Protein AF-A0A0V0HUZ8-F1 (afdb_monomer)

Solvent-accessible surface area (backbone atoms only — not comparable to full-atom values): 6509 Å² total; per-residue (Å²): 109,60,69,56,43,48,49,25,36,74,70,68,35,50,68,60,27,51,50,52,50,50,53,22,58,38,98,88,32,88,54,41,46,57,65,48,52,19,48,49,24,25,27,27,22,67,69,68,40,48,71,59,36,49,53,52,52,49,29,29,72,72,59,72,30,70,64,62,36,69,84,43,50,64,42,56,47,29,31,41,50,30,24,54,78,66,65,40,53,69,61,34,51,51,50,42,73,73,52,42,70,57,46,41,71,90,81,44,76,43,72,69,56,55,57,49,68,74,73,112

Sequence (120 aa):
MNAVMQACVYCADIESALRVFDEMSGPEGCGVDNITYATLLKGLGDARRIDQAFQLLEAVEQGTAAGSPKLSPPLVRGLLNSLIEAGDLRRANGLLARYGFVFHEGGYPSVLVYNLLMKG

Radius of gyration: 14.27 Å; Cα contacts (8 Å, |Δi|>4): 135; chains: 1; bounding box: 34×29×37 Å

InterPro domains:
  IPR002885 Pentatricopeptide repeat [PF13041] (1-44)
  IPR002885 Pentatricopeptide repeat [TIGR00756] (35-58)
  IPR011990 Tetratricopeptide-like helical domain superfamily [G3DSA:1.25.40.10] (1-120)
  IPR044781 Pentatricopeptide repeat-containing protein At5g10690-like [PTHR47581] (1-120)

pLDDT: mean 84.38, std 10.26, range [50.44, 93.5]

Secondary structure (DSSP, 8-state):
-HHHHHHHHHTT-HHHHHHHHHHHHSTTS----HHHHHHHHHHHHHTT-HHHHHHHHHHHHTT-STT-PPP-HHHHHHHHHHHHHTT-HHHHHHHHHHHGGGG-STT---HHHHHHHTT-

Mean predicted aligned error: 6.0 Å

Nearest PDB structures (foldseek):
  8rdj-assembly1_G  TM=8.005E-01  e=5.555E-03  Sinapis alba
  8w9z-assembly1_E  TM=7.911E-01  e=6.157E-03  Nicotiana tabacum
  4leu-assembly1_A  TM=7.608E-01  e=1.722E-02  Arabidopsis thaliana
  7pua-assembly1_F2  TM=6.849E-01  e=4.393E-01  Trypanosoma brucei brucei
  1nzn-assembly1_A  TM=4.703E-01  e=1.951E+00  Homo sapiens

Organism: Solanum chacoense (NCBI:txid4108)

Foldseek 3Di:
DLVVLLVCLVVLNLVVNVVLVCQQLDPPHVWDEPSSLLSNLLSCLLNVVNVVSVVSLVCQVVLVDRNNYHLAPSNLVSNLVSCVVVVVLVVSVVSCVVSVVRCDDPHDRPPSSVVSVVVD

Structure (mmCIF, N/CA/C/O backbone):
data_AF-A0A0V0HUZ8-F1
#
_entry.id   AF-A0A0V0HUZ8-F1
#
loop_
_atom_site.group_PDB
_atom_site.id
_atom_site.type_symbol
_atom_site.label_atom_id
_atom_site.label_alt_id
_atom_site.label_comp_id
_atom_site.label_asym_id
_atom_site.label_entity_id
_atom_site.label_seq_id
_atom_site.pdbx_PDB_ins_code
_atom_site.Cartn_x
_atom_site.Cartn_y
_atom_site.Cartn_z
_atom_site.occupancy
_atom_site.B_iso_or_equiv
_atom_site.auth_seq_id
_atom_site.auth_comp_id
_atom_site.auth_asym_id
_atom_site.auth_atom_id
_atom_site.pdbx_PDB_model_num
ATOM 1 N N . MET A 1 1 ? -2.000 -1.940 17.321 1.00 76.81 1 MET A N 1
ATOM 2 C CA . MET A 1 1 ? -2.788 -2.584 16.246 1.00 76.81 1 MET A CA 1
ATOM 3 C C . MET A 1 1 ? -1.953 -3.047 15.042 1.00 76.81 1 MET A C 1
ATOM 5 O O . MET A 1 1 ? -2.403 -3.954 14.355 1.00 76.81 1 MET A O 1
ATOM 9 N N . ASN A 1 2 ? -0.711 -2.573 14.834 1.00 81.06 2 ASN A N 1
ATOM 10 C CA . ASN A 1 2 ? 0.157 -3.065 13.740 1.00 81.06 2 ASN A CA 1
ATOM 11 C C . ASN A 1 2 ? 0.355 -4.598 13.716 1.00 81.06 2 ASN A C 1
ATOM 13 O O . ASN A 1 2 ? 0.380 -5.185 12.641 1.00 81.06 2 ASN A O 1
ATOM 17 N N . ALA A 1 3 ? 0.424 -5.265 14.875 1.00 85.50 3 ALA A N 1
ATOM 18 C CA . ALA A 1 3 ? 0.513 -6.729 14.937 1.00 85.50 3 ALA A CA 1
ATOM 19 C C . ALA A 1 3 ? -0.746 -7.435 14.391 1.00 85.50 3 ALA A C 1
ATOM 21 O O . ALA A 1 3 ? -0.635 -8.457 13.721 1.00 85.50 3 ALA A O 1
ATOM 22 N N . VAL A 1 4 ? -1.936 -6.872 14.635 1.00 84.75 4 VAL A N 1
ATOM 23 C CA . VAL A 1 4 ? -3.207 -7.404 14.112 1.00 84.75 4 VAL A CA 1
ATOM 24 C C . VAL A 1 4 ? -3.266 -7.204 12.599 1.00 84.75 4 VAL A C 1
ATOM 26 O O . VAL A 1 4 ? -3.555 -8.150 11.877 1.00 84.75 4 VAL A O 1
ATOM 29 N N . MET A 1 5 ? -2.879 -6.020 12.111 1.00 87.62 5 MET A N 1
ATOM 30 C CA . MET A 1 5 ? -2.733 -5.746 10.675 1.00 87.62 5 MET A CA 1
ATOM 31 C C . MET A 1 5 ? -1.803 -6.750 9.988 1.00 87.62 5 MET A C 1
ATOM 33 O O . MET A 1 5 ? -2.153 -7.321 8.957 1.00 87.62 5 MET A O 1
ATOM 37 N N . GLN A 1 6 ? -0.627 -6.997 10.573 1.00 86.25 6 GLN A N 1
ATOM 38 C CA . GLN A 1 6 ? 0.329 -7.974 10.052 1.00 86.25 6 GLN A CA 1
ATOM 39 C C . GLN A 1 6 ? -0.248 -9.390 10.042 1.00 86.25 6 GLN A C 1
ATOM 41 O O . GLN A 1 6 ? -0.068 -10.101 9.056 1.00 86.25 6 GLN A O 1
ATOM 46 N N . ALA A 1 7 ? -0.964 -9.786 11.097 1.00 89.25 7 ALA A N 1
ATOM 47 C CA . ALA A 1 7 ? -1.615 -11.088 11.166 1.00 89.25 7 ALA A CA 1
ATOM 48 C C . ALA A 1 7 ? -2.706 -11.245 10.093 1.00 89.25 7 ALA A C 1
ATOM 50 O O . ALA A 1 7 ? -2.717 -12.255 9.398 1.00 89.25 7 ALA A O 1
ATOM 51 N N . CYS A 1 8 ? -3.569 -10.243 9.891 1.00 85.25 8 CYS A N 1
ATOM 52 C CA . CYS A 1 8 ? -4.600 -10.274 8.846 1.00 85.25 8 CYS A CA 1
ATOM 53 C C . CYS A 1 8 ? -3.986 -10.408 7.447 1.00 85.25 8 CYS A C 1
ATOM 55 O O . CYS A 1 8 ? -4.403 -11.265 6.669 1.00 85.25 8 CYS A O 1
ATOM 57 N N . VAL A 1 9 ? -2.943 -9.624 7.150 1.00 84.94 9 VAL A N 1
ATOM 58 C CA . VAL A 1 9 ? -2.221 -9.714 5.872 1.00 84.94 9 VAL A CA 1
ATOM 59 C C . VAL A 1 9 ? -1.544 -11.076 5.705 1.00 84.94 9 VAL A C 1
ATOM 61 O O . VAL A 1 9 ? -1.606 -11.655 4.623 1.00 84.94 9 VAL A O 1
ATOM 64 N N . TYR A 1 10 ? -0.937 -11.622 6.762 1.00 86.31 10 TYR A N 1
ATOM 65 C CA . TYR A 1 10 ? -0.323 -12.952 6.729 1.00 86.31 10 TYR A CA 1
ATOM 66 C C . TYR A 1 10 ? -1.348 -14.067 6.479 1.00 86.31 10 TYR A C 1
ATOM 68 O O . TYR A 1 10 ? -1.074 -15.002 5.732 1.00 86.31 10 TYR A O 1
ATOM 76 N N . CYS A 1 11 ? -2.549 -13.941 7.044 1.00 89.06 11 CYS A N 1
ATOM 77 C CA . CYS A 1 11 ? -3.667 -14.856 6.814 1.00 89.06 11 CYS A CA 1
ATOM 78 C C . CYS A 1 11 ? -4.382 -14.632 5.469 1.00 89.06 11 CYS A C 1
ATOM 80 O O . CYS A 1 11 ? -5.404 -15.269 5.225 1.00 89.06 11 CYS A O 1
ATOM 82 N N . ALA A 1 12 ? -3.874 -13.735 4.613 1.00 87.75 12 ALA A N 1
ATOM 83 C CA . ALA A 1 12 ? -4.499 -13.317 3.356 1.00 87.75 12 ALA A CA 1
ATOM 84 C C . ALA A 1 12 ? -5.934 -12.766 3.514 1.00 87.75 12 ALA A C 1
ATOM 86 O O . ALA A 1 12 ? -6.703 -12.727 2.554 1.00 87.75 12 ALA A O 1
ATOM 87 N N . ASP A 1 13 ? -6.287 -12.292 4.711 1.00 92.44 13 ASP A N 1
ATOM 88 C CA . ASP A 1 13 ? -7.578 -11.676 5.005 1.00 92.44 13 ASP A CA 1
ATOM 89 C C . ASP A 1 13 ? -7.470 -10.151 4.883 1.00 92.44 13 ASP A C 1
ATOM 91 O O . ASP A 1 13 ? -7.343 -9.403 5.861 1.00 92.44 13 ASP A O 1
ATOM 95 N N . ILE A 1 14 ? -7.471 -9.690 3.632 1.00 93.50 14 ILE A N 1
ATOM 96 C CA . ILE A 1 14 ? -7.335 -8.267 3.314 1.00 93.50 14 ILE A CA 1
ATOM 97 C C . ILE A 1 14 ? -8.561 -7.448 3.737 1.00 93.50 14 ILE A C 1
ATOM 99 O O . ILE A 1 14 ? -8.423 -6.266 4.037 1.00 93.50 14 ILE A O 1
ATOM 103 N N . GLU A 1 15 ? -9.746 -8.057 3.802 1.00 93.31 15 GLU A N 1
ATOM 104 C CA . GLU A 1 15 ? -10.970 -7.372 4.232 1.00 93.31 15 GLU A CA 1
ATOM 105 C C . GLU A 1 15 ? -10.907 -7.036 5.723 1.00 93.31 15 GLU A C 1
ATOM 107 O O . GLU A 1 15 ? -11.166 -5.896 6.115 1.00 93.31 15 GLU A O 1
ATOM 112 N N . SER A 1 16 ? -10.475 -7.986 6.558 1.00 93.06 16 SER A N 1
ATOM 113 C CA . SER A 1 16 ? -10.235 -7.709 7.977 1.00 93.06 16 SER A CA 1
ATOM 114 C C . SER A 1 16 ? -9.115 -6.689 8.174 1.00 93.06 16 SER A C 1
ATOM 116 O O . SER A 1 16 ? -9.251 -5.795 9.007 1.00 93.06 16 SER A O 1
ATOM 118 N N . ALA A 1 17 ? -8.039 -6.754 7.380 1.00 92.69 17 ALA A N 1
ATOM 119 C CA . ALA A 1 17 ? -6.975 -5.750 7.438 1.00 92.69 17 ALA A CA 1
ATOM 120 C C . ALA A 1 17 ? -7.492 -4.336 7.105 1.00 92.69 17 ALA A C 1
ATOM 122 O O . ALA A 1 17 ? -7.131 -3.376 7.778 1.00 92.69 17 ALA A O 1
ATOM 123 N N . LEU A 1 18 ? -8.371 -4.190 6.108 1.00 92.81 18 LEU A N 1
ATOM 124 C CA . LEU A 1 18 ? -8.980 -2.899 5.769 1.00 92.81 18 LEU A CA 1
ATOM 125 C C . LEU A 1 18 ? -9.888 -2.373 6.883 1.00 92.81 18 LEU A C 1
ATOM 1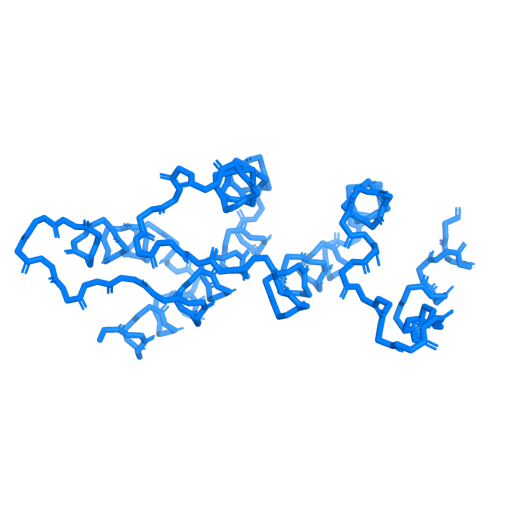27 O O . LEU A 1 18 ? -9.838 -1.185 7.191 1.00 92.81 18 LEU A O 1
ATOM 131 N N . ARG A 1 19 ? -10.670 -3.248 7.523 1.00 92.69 19 ARG A N 1
ATOM 132 C CA . ARG A 1 19 ? -11.499 -2.866 8.676 1.00 92.69 19 ARG A CA 1
ATOM 133 C C . ARG A 1 19 ? -10.656 -2.374 9.846 1.00 92.69 19 ARG A C 1
ATOM 135 O O . ARG A 1 19 ? -10.936 -1.313 10.388 1.00 92.69 19 ARG A O 1
ATOM 142 N N . VAL A 1 20 ? -9.595 -3.104 10.191 1.00 91.94 20 VAL A N 1
ATOM 143 C CA . VAL A 1 20 ? -8.673 -2.695 11.261 1.00 91.94 20 VAL A CA 1
ATOM 144 C C . VAL A 1 20 ? -7.990 -1.372 10.910 1.00 91.94 20 VAL A C 1
ATOM 146 O O . VAL A 1 20 ? -7.820 -0.525 11.780 1.00 91.94 20 VAL A O 1
ATOM 149 N N . PHE A 1 21 ? -7.627 -1.158 9.644 1.00 92.56 21 PHE A N 1
ATOM 150 C CA . PHE A 1 21 ? -7.051 0.110 9.197 1.00 92.56 21 PHE A CA 1
ATOM 151 C C . PHE A 1 21 ? -8.020 1.292 9.354 1.00 92.56 21 PHE A C 1
ATOM 153 O O . PHE A 1 21 ? -7.603 2.367 9.789 1.00 92.56 21 PHE A O 1
ATOM 160 N N . ASP A 1 22 ? -9.297 1.101 9.022 1.00 91.62 22 ASP A N 1
ATOM 161 C CA . ASP A 1 22 ? -10.341 2.120 9.184 1.00 91.62 22 ASP A CA 1
ATOM 162 C C . ASP A 1 22 ? -10.576 2.441 10.670 1.00 91.62 22 ASP A C 1
ATOM 164 O O . ASP A 1 22 ? -10.534 3.602 11.075 1.00 91.62 22 ASP A O 1
ATOM 168 N N . GLU A 1 23 ? -10.669 1.407 11.514 1.00 91.19 23 GLU A N 1
ATOM 169 C CA . GLU A 1 23 ? -10.760 1.549 12.974 1.00 91.19 23 GLU A CA 1
ATOM 170 C C . GLU A 1 23 ? -9.547 2.297 13.560 1.00 91.19 23 GLU A C 1
ATOM 172 O O . GLU A 1 23 ? -9.699 3.149 14.435 1.00 91.19 23 GLU A O 1
ATOM 177 N N . MET A 1 24 ? -8.335 2.025 13.061 1.00 91.25 24 MET A N 1
ATOM 178 C CA . MET A 1 24 ? -7.117 2.740 13.463 1.00 91.25 24 MET A CA 1
ATOM 179 C C . MET A 1 24 ? -7.114 4.208 13.026 1.00 91.25 24 MET A C 1
ATOM 181 O O . MET A 1 24 ? -6.586 5.051 13.754 1.00 91.25 24 MET A O 1
ATOM 185 N N . SER A 1 25 ? -7.658 4.498 11.843 1.00 88.50 25 SER A N 1
ATOM 186 C CA . SER A 1 25 ? -7.665 5.832 11.226 1.00 88.50 25 SER A CA 1
ATOM 187 C C . SER A 1 25 ? -8.787 6.734 11.746 1.00 88.50 25 SER A C 1
ATOM 189 O O . SER A 1 25 ? -8.740 7.947 11.534 1.00 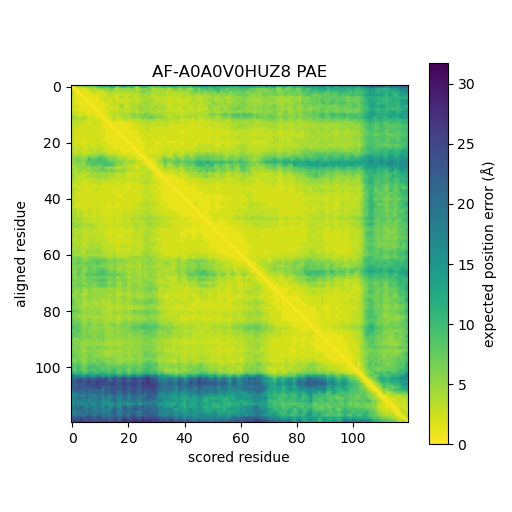88.50 25 SER A O 1
ATOM 191 N N . GLY A 1 26 ? -9.794 6.155 12.401 1.00 87.62 26 GLY A N 1
ATOM 192 C CA . GLY A 1 26 ? -10.928 6.877 12.964 1.00 87.62 26 GLY A CA 1
ATOM 193 C C . GLY A 1 26 ? -10.558 7.838 14.107 1.00 87.62 26 GLY A C 1
ATOM 194 O O . GLY A 1 26 ? -9.474 7.752 14.684 1.00 87.62 26 GLY A O 1
ATOM 195 N N . PRO A 1 27 ? -11.478 8.747 14.484 1.00 81.75 27 PRO A N 1
ATOM 196 C CA . PRO A 1 27 ? -11.242 9.778 15.501 1.00 81.75 27 PRO A CA 1
ATOM 197 C C . PRO A 1 27 ? -10.973 9.226 16.911 1.00 81.75 27 PRO A C 1
ATOM 199 O O . PRO A 1 27 ? -10.312 9.891 17.702 1.00 81.75 27 PRO A O 1
ATOM 202 N N . GLU A 1 28 ? -11.459 8.020 17.218 1.00 84.06 28 GLU A N 1
ATOM 203 C CA . GLU A 1 28 ? -11.173 7.295 18.470 1.00 84.06 28 GLU A CA 1
ATOM 204 C C . GLU A 1 28 ? -10.113 6.191 18.288 1.00 84.06 28 GLU A C 1
ATOM 206 O O . GLU A 1 28 ? -9.840 5.411 19.202 1.00 84.06 28 GLU A O 1
ATOM 211 N N . GLY A 1 29 ? -9.520 6.107 17.095 1.00 83.50 29 GLY A N 1
ATOM 212 C CA . GLY A 1 29 ? -8.504 5.125 16.750 1.00 83.50 29 GLY A CA 1
ATOM 213 C C . GLY A 1 29 ? -7.145 5.430 17.381 1.00 83.50 29 GLY A C 1
ATOM 214 O O . GLY A 1 29 ? -6.883 6.511 17.907 1.00 83.50 29 GLY A O 1
ATOM 215 N N . CYS A 1 30 ? -6.229 4.463 17.303 1.00 85.31 30 CYS A N 1
ATOM 216 C CA . CYS A 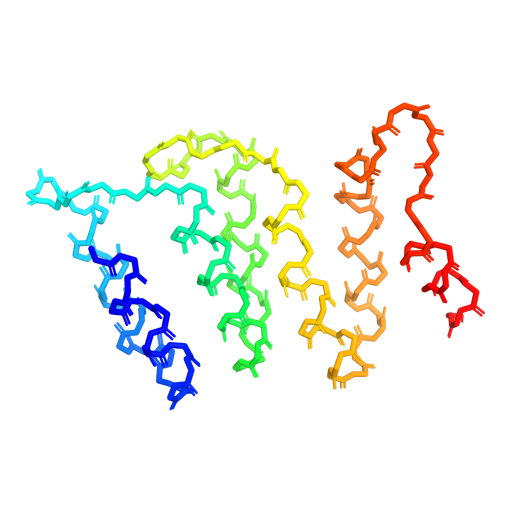1 30 ? -4.860 4.637 17.808 1.00 85.31 30 CYS A CA 1
ATOM 217 C C . CYS A 1 30 ? -3.918 5.373 16.836 1.00 85.31 30 CYS A C 1
ATOM 219 O O . CYS A 1 30 ? -2.738 5.544 17.144 1.00 85.31 30 CYS A O 1
ATOM 221 N N . GLY A 1 31 ? -4.434 5.810 15.685 1.00 86.50 31 GLY A N 1
ATOM 222 C CA . GLY A 1 31 ? -3.657 6.395 14.605 1.00 86.50 31 GLY A CA 1
ATOM 223 C C . GLY A 1 31 ? -2.985 5.338 13.729 1.00 86.50 31 GLY A C 1
ATOM 224 O O . GLY A 1 31 ? -2.813 4.177 14.107 1.00 86.50 31 GLY A O 1
ATOM 225 N N . VAL A 1 32 ? -2.597 5.766 12.533 1.00 89.69 32 VAL A N 1
ATOM 226 C CA . VAL A 1 32 ? -1.873 4.954 11.551 1.00 89.69 32 VAL A CA 1
ATOM 227 C C . VAL A 1 32 ? -0.494 5.554 11.303 1.00 89.69 32 VAL A C 1
ATOM 229 O O . VAL A 1 32 ? -0.328 6.774 11.300 1.00 89.69 32 VAL A O 1
ATOM 232 N N . ASP A 1 33 ? 0.502 4.697 11.102 1.00 88.69 33 ASP A N 1
ATOM 233 C CA . ASP A 1 33 ? 1.889 5.096 10.866 1.00 88.69 33 ASP A CA 1
ATOM 234 C C . ASP A 1 33 ? 2.443 4.482 9.568 1.00 88.69 33 ASP A C 1
ATOM 236 O O . ASP A 1 33 ? 1.794 3.677 8.894 1.00 88.69 33 ASP A O 1
ATOM 240 N N . ASN A 1 34 ? 3.682 4.834 9.212 1.00 86.69 34 ASN A N 1
ATOM 241 C CA . ASN A 1 34 ? 4.347 4.286 8.026 1.00 86.69 34 ASN A CA 1
ATOM 242 C C . ASN A 1 34 ? 4.381 2.743 8.001 1.00 86.69 34 ASN A C 1
ATOM 244 O O . ASN A 1 34 ? 4.366 2.160 6.916 1.00 86.69 34 ASN A O 1
ATOM 248 N N . ILE A 1 35 ? 4.429 2.076 9.160 1.00 87.06 35 ILE A N 1
ATOM 249 C CA . ILE A 1 35 ? 4.443 0.610 9.252 1.00 87.06 35 ILE A CA 1
ATOM 250 C C . ILE A 1 35 ? 3.054 0.058 8.920 1.00 87.06 35 ILE A C 1
ATOM 252 O O . ILE A 1 35 ? 2.953 -0.921 8.174 1.00 87.06 35 ILE A O 1
ATOM 256 N N . THR A 1 36 ? 1.989 0.693 9.417 1.00 90.25 36 THR A N 1
ATOM 257 C CA . THR A 1 36 ? 0.603 0.336 9.095 1.00 90.25 36 THR A CA 1
ATOM 258 C C . THR A 1 36 ? 0.361 0.413 7.588 1.00 90.25 36 THR A C 1
ATOM 260 O O . THR A 1 36 ? -0.104 -0.557 6.987 1.00 90.25 36 THR A O 1
ATOM 263 N N . TYR A 1 37 ? 0.755 1.523 6.955 1.00 91.75 37 TYR A N 1
ATOM 264 C CA . TYR A 1 37 ? 0.621 1.700 5.507 1.00 91.75 37 TYR A CA 1
ATOM 265 C C . TYR A 1 37 ? 1.466 0.697 4.714 1.00 91.75 37 TYR A C 1
ATOM 267 O O . TYR A 1 37 ? 0.966 0.104 3.763 1.00 91.75 37 TYR A O 1
ATOM 275 N N . ALA A 1 38 ? 2.725 0.453 5.099 1.00 89.44 38 ALA A N 1
ATOM 276 C CA . ALA A 1 38 ? 3.579 -0.510 4.397 1.00 89.44 38 ALA A CA 1
ATOM 277 C C . ALA A 1 38 ? 3.012 -1.938 4.470 1.00 89.44 38 ALA A C 1
ATOM 279 O O . ALA A 1 38 ? 3.048 -2.679 3.485 1.00 89.44 38 ALA A O 1
ATOM 280 N N . THR A 1 39 ? 2.442 -2.302 5.622 1.00 91.12 39 THR A N 1
ATOM 281 C CA . THR A 1 39 ? 1.773 -3.592 5.829 1.00 91.12 39 THR A CA 1
ATOM 282 C C . THR A 1 39 ? 0.535 -3.711 4.940 1.00 91.12 39 THR A C 1
ATOM 284 O O . THR A 1 39 ? 0.381 -4.713 4.241 1.00 91.12 39 THR A O 1
ATOM 287 N N . LEU A 1 40 ? -0.313 -2.677 4.910 1.00 92.88 40 LEU A N 1
ATOM 288 C CA . LEU A 1 40 ? -1.519 -2.666 4.085 1.00 92.88 40 LEU A CA 1
ATOM 289 C C . LEU A 1 40 ? -1.19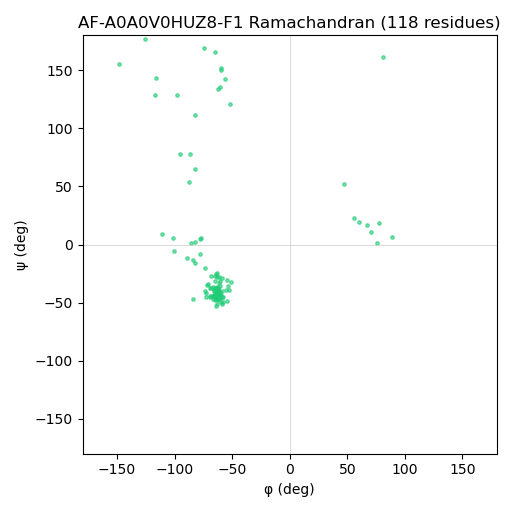2 -2.697 2.584 1.00 92.88 40 LEU A C 1
ATOM 291 O O . LEU A 1 40 ? -1.814 -3.454 1.846 1.00 92.88 40 LEU A O 1
ATOM 295 N N . LEU A 1 41 ? -0.185 -1.943 2.133 1.00 92.81 41 LEU A N 1
ATOM 296 C CA . LEU A 1 41 ? 0.264 -1.945 0.735 1.00 92.81 41 LEU A CA 1
ATOM 297 C C . LEU A 1 41 ? 0.735 -3.325 0.281 1.00 92.81 41 LEU A C 1
ATOM 299 O O . LEU A 1 41 ? 0.367 -3.763 -0.809 1.00 92.81 41 LEU A O 1
ATOM 303 N N . LYS A 1 42 ? 1.511 -4.021 1.121 1.00 90.00 42 LYS A N 1
ATOM 304 C CA . LYS A 1 42 ? 1.906 -5.406 0.854 1.00 90.00 42 LYS A CA 1
ATOM 305 C C . LYS A 1 42 ? 0.673 -6.306 0.740 1.00 90.00 42 LYS A C 1
ATOM 307 O O . LYS A 1 42 ? 0.540 -7.016 -0.247 1.00 90.00 42 LYS A O 1
ATOM 312 N N . GLY A 1 43 ? -0.253 -6.230 1.698 1.00 92.25 43 GLY A N 1
ATOM 313 C CA . GLY A 1 43 ? -1.471 -7.046 1.683 1.00 92.25 43 GLY A CA 1
ATOM 314 C C . GLY A 1 43 ? -2.372 -6.800 0.472 1.00 92.25 43 GLY A C 1
ATOM 315 O O . GLY A 1 43 ? -2.852 -7.751 -0.138 1.00 92.25 43 GLY A O 1
ATOM 316 N N . LEU A 1 44 ? -2.569 -5.539 0.076 1.00 93.25 44 LEU A N 1
ATOM 317 C CA . LEU A 1 44 ? -3.328 -5.183 -1.128 1.00 93.25 44 LEU A CA 1
ATOM 318 C C . LEU A 1 44 ? -2.651 -5.721 -2.393 1.00 93.25 44 LEU A C 1
ATOM 320 O O . LEU A 1 44 ? -3.323 -6.230 -3.290 1.00 93.25 44 LEU A O 1
ATOM 324 N N . GLY A 1 45 ? -1.323 -5.631 -2.451 1.00 91.31 45 GLY A N 1
ATOM 325 C CA . GLY A 1 45 ? -0.514 -6.178 -3.529 1.00 91.31 45 GLY A CA 1
ATOM 326 C C . GLY A 1 45 ? -0.617 -7.702 -3.662 1.00 91.31 45 GLY A C 1
ATOM 327 O O . GLY A 1 45 ? -0.887 -8.223 -4.754 1.00 91.31 45 GLY A O 1
ATOM 328 N N . ASP A 1 46 ? -0.484 -8.405 -2.535 1.00 89.12 46 ASP A N 1
ATOM 329 C CA . ASP A 1 46 ? -0.609 -9.863 -2.430 1.00 89.12 46 ASP A CA 1
ATOM 330 C C . ASP A 1 46 ? -2.031 -10.316 -2.827 1.00 89.12 46 ASP A C 1
ATOM 332 O O . ASP A 1 46 ? -2.195 -11.271 -3.586 1.00 89.12 46 ASP A O 1
ATOM 336 N N . ALA A 1 47 ? -3.062 -9.559 -2.428 1.00 91.25 47 ALA A N 1
ATOM 337 C CA . ALA A 1 47 ? -4.464 -9.782 -2.796 1.00 91.25 47 ALA A CA 1
ATOM 338 C C . ALA A 1 47 ? -4.839 -9.314 -4.220 1.00 91.25 47 ALA A C 1
ATOM 340 O O . ALA A 1 47 ? -6.014 -9.347 -4.587 1.00 91.25 47 ALA A O 1
ATOM 341 N N . ARG A 1 48 ? -3.875 -8.851 -5.031 1.00 90.38 48 ARG A N 1
ATOM 342 C CA . ARG A 1 48 ? -4.084 -8.323 -6.400 1.00 90.38 48 ARG A CA 1
ATOM 343 C C . ARG A 1 48 ? -5.000 -7.099 -6.493 1.00 90.38 48 ARG A C 1
ATOM 345 O O . ARG A 1 48 ? -5.449 -6.738 -7.580 1.00 90.38 48 ARG A O 1
ATOM 352 N N . ARG A 1 49 ? -5.202 -6.381 -5.390 1.00 92.75 49 ARG A N 1
ATOM 353 C CA . ARG A 1 49 ? -5.976 -5.130 -5.310 1.00 92.75 49 ARG A CA 1
ATOM 354 C C . ARG A 1 49 ? -5.090 -3.920 -5.609 1.00 92.75 49 ARG A C 1
ATOM 356 O O . ARG A 1 49 ? -4.985 -2.978 -4.826 1.00 92.75 49 ARG A O 1
ATOM 363 N N . ILE A 1 50 ? -4.417 -3.970 -6.758 1.00 90.56 50 ILE A N 1
ATOM 364 C CA . ILE A 1 50 ? -3.329 -3.044 -7.097 1.00 90.56 50 ILE A CA 1
ATOM 365 C C . ILE A 1 50 ? -3.816 -1.598 -7.219 1.00 90.56 50 ILE A C 1
ATOM 367 O O . ILE A 1 50 ? -3.135 -0.688 -6.756 1.00 90.56 50 ILE A O 1
ATOM 371 N N . ASP A 1 51 ? -5.006 -1.377 -7.776 1.00 91.31 51 ASP A N 1
ATOM 372 C CA . ASP A 1 51 ? -5.537 -0.025 -7.977 1.00 91.31 51 ASP A CA 1
ATOM 373 C C . ASP A 1 51 ? -5.763 0.698 -6.635 1.00 91.31 51 ASP A C 1
ATOM 375 O O . ASP A 1 51 ? -5.447 1.878 -6.503 1.00 91.31 51 ASP A O 1
ATOM 379 N N . GLN A 1 52 ? -6.196 -0.023 -5.595 1.00 93.06 52 GLN A N 1
ATOM 380 C CA . GLN A 1 52 ? -6.307 0.533 -4.241 1.00 93.06 52 GLN A CA 1
ATOM 381 C C . GLN A 1 52 ? -4.948 0.764 -3.587 1.00 93.06 52 GLN A C 1
ATOM 383 O O . GLN A 1 52 ? -4.778 1.741 -2.862 1.00 93.06 52 GLN A O 1
ATOM 388 N N . ALA A 1 53 ? -3.963 -0.097 -3.854 1.00 93.06 53 ALA A N 1
ATOM 389 C CA . ALA A 1 53 ? -2.604 0.128 -3.372 1.00 93.06 53 ALA A CA 1
ATOM 390 C C . ALA A 1 53 ? -1.999 1.413 -3.973 1.00 93.06 53 ALA A C 1
ATOM 392 O O . ALA A 1 53 ? -1.331 2.169 -3.268 1.00 93.06 53 ALA A O 1
ATOM 393 N N . PHE A 1 54 ? -2.284 1.705 -5.248 1.00 91.44 54 PHE A N 1
ATOM 394 C CA . PHE A 1 54 ? -1.904 2.975 -5.873 1.00 91.44 54 PHE A CA 1
ATOM 395 C C . PHE A 1 54 ? -2.645 4.166 -5.267 1.00 91.44 54 PHE A C 1
ATOM 397 O O . PHE A 1 54 ? -1.989 5.134 -4.901 1.00 91.44 54 PHE A O 1
ATOM 404 N N . GLN A 1 55 ? -3.967 4.088 -5.088 1.00 92.69 55 GLN A N 1
ATOM 405 C CA . GLN A 1 55 ? -4.737 5.154 -4.427 1.00 92.69 55 GLN A CA 1
ATOM 406 C C . GLN A 1 55 ? -4.186 5.479 -3.034 1.00 92.69 55 GLN A C 1
ATOM 408 O O . GLN A 1 55 ? -4.088 6.643 -2.653 1.00 92.69 55 GLN A O 1
ATOM 413 N N . LEU A 1 56 ? -3.776 4.451 -2.288 1.00 92.44 56 LEU A N 1
ATOM 414 C CA . LEU A 1 56 ? -3.181 4.629 -0.973 1.00 92.44 56 LEU A CA 1
ATOM 415 C C . LEU A 1 56 ? -1.832 5.361 -1.058 1.00 92.44 56 LEU A C 1
ATOM 417 O O . LEU A 1 56 ? -1.605 6.295 -0.296 1.00 92.44 56 LEU A O 1
ATOM 421 N N . LEU A 1 57 ? -0.956 5.001 -2.004 1.00 91.56 57 LEU A N 1
ATOM 422 C CA . LEU A 1 57 ? 0.304 5.723 -2.240 1.00 91.56 57 LEU A CA 1
ATOM 423 C C . LEU A 1 57 ? 0.084 7.173 -2.692 1.00 91.56 57 LEU A C 1
ATOM 425 O O . LEU A 1 57 ? 0.814 8.058 -2.251 1.00 91.56 57 LEU A O 1
ATOM 429 N N . GLU A 1 58 ? -0.923 7.427 -3.526 1.00 92.12 58 GLU A N 1
ATOM 430 C CA . GLU A 1 58 ? -1.300 8.780 -3.945 1.00 92.12 58 GLU A CA 1
ATOM 431 C C . GLU A 1 58 ? -1.770 9.631 -2.766 1.00 92.12 58 GLU A C 1
ATOM 433 O O . GLU A 1 58 ? -1.364 10.785 -2.651 1.00 92.12 58 GLU A O 1
ATOM 438 N N . ALA A 1 59 ? -2.557 9.062 -1.850 1.00 91.62 59 ALA A N 1
ATOM 439 C CA . ALA A 1 59 ? -2.976 9.761 -0.638 1.00 91.62 59 ALA A CA 1
ATOM 440 C C . ALA A 1 59 ? -1.781 10.121 0.265 1.00 91.62 59 ALA A C 1
ATOM 442 O O . ALA A 1 59 ? -1.743 11.205 0.852 1.00 91.62 59 ALA A O 1
ATOM 443 N N . VAL A 1 60 ? -0.776 9.237 0.356 1.00 91.44 60 VAL A N 1
ATOM 444 C CA . VAL A 1 60 ? 0.480 9.519 1.075 1.00 91.44 60 VAL A CA 1
ATOM 445 C C . VAL A 1 60 ? 1.266 10.642 0.391 1.00 91.44 60 VAL A C 1
ATOM 447 O O . VAL A 1 60 ? 1.745 11.551 1.062 1.00 91.44 60 VAL A O 1
ATOM 450 N N . GLU A 1 61 ? 1.383 10.608 -0.938 1.00 90.44 61 GLU A N 1
ATOM 451 C CA . GLU A 1 61 ? 2.074 11.627 -1.741 1.00 90.44 61 GLU A CA 1
ATOM 452 C C . GLU A 1 61 ? 1.408 13.009 -1.633 1.00 90.44 61 GLU A C 1
ATOM 454 O O . GLU A 1 61 ? 2.093 14.018 -1.479 1.00 90.44 61 GLU A O 1
ATOM 459 N N . GLN A 1 62 ? 0.075 13.055 -1.660 1.00 90.12 62 GLN A N 1
ATOM 460 C CA . GLN A 1 62 ? -0.711 14.287 -1.547 1.00 90.12 62 GLN A CA 1
ATOM 461 C C . GLN A 1 62 ? -0.813 14.813 -0.108 1.00 90.12 62 GLN A C 1
ATOM 463 O O . GLN A 1 62 ? -1.340 15.904 0.109 1.00 90.12 62 GLN A O 1
ATOM 468 N N . GLY A 1 63 ? -0.347 14.047 0.884 1.00 87.38 63 GLY A N 1
ATOM 469 C CA . GLY A 1 63 ? -0.479 14.392 2.300 1.00 87.38 63 GLY A CA 1
ATOM 470 C C . GLY A 1 63 ? -1.922 14.364 2.816 1.00 87.38 63 GLY A C 1
ATOM 471 O O . GLY A 1 63 ? -2.201 14.925 3.872 1.00 87.38 63 GLY A O 1
ATOM 472 N N . THR A 1 64 ? -2.839 13.725 2.084 1.00 87.75 64 THR A N 1
ATOM 473 C CA . THR A 1 64 ? -4.252 13.546 2.463 1.00 87.75 64 THR A CA 1
ATOM 474 C C . THR A 1 64 ? -4.479 12.274 3.283 1.00 87.75 64 THR A C 1
ATOM 476 O O . THR A 1 64 ? -5.539 12.096 3.880 1.00 87.75 64 THR A O 1
ATOM 479 N N . ALA A 1 65 ? -3.475 11.399 3.341 1.00 87.94 65 ALA A N 1
ATOM 480 C CA . ALA A 1 65 ? -3.458 10.195 4.156 1.00 87.94 65 ALA A CA 1
ATOM 481 C C . ALA A 1 65 ? -3.551 10.500 5.667 1.00 87.94 65 ALA A C 1
ATOM 483 O O . ALA A 1 65 ? -2.810 11.330 6.206 1.00 87.94 65 ALA A O 1
ATOM 484 N N . ALA A 1 66 ? -4.422 9.766 6.369 1.00 85.06 66 ALA A N 1
ATOM 485 C CA . ALA A 1 66 ? -4.538 9.814 7.826 1.00 85.06 66 ALA A CA 1
ATOM 486 C C . ALA A 1 66 ? -3.189 9.494 8.492 1.00 85.06 66 ALA A C 1
ATOM 488 O O . ALA A 1 66 ? -2.439 8.655 7.993 1.00 85.06 66 ALA A O 1
ATOM 489 N N . GLY A 1 67 ? -2.868 10.170 9.600 1.00 82.44 67 GLY A N 1
ATOM 490 C CA . GLY A 1 67 ? -1.589 10.010 10.308 1.00 82.44 67 GLY A CA 1
ATOM 491 C C . GLY A 1 67 ? -0.385 10.688 9.639 1.00 82.44 67 GLY A C 1
ATOM 492 O O . GLY A 1 67 ? 0.723 10.602 10.163 1.00 82.44 67 GLY A O 1
ATOM 493 N N . SER A 1 68 ? -0.591 11.373 8.505 1.00 84.19 68 SER A N 1
ATOM 494 C CA . SER A 1 68 ? 0.448 12.093 7.750 1.00 84.19 68 SER A CA 1
ATOM 495 C C . SER A 1 68 ? 1.731 11.268 7.527 1.00 84.19 68 SER A C 1
ATOM 497 O O . SER A 1 68 ? 2.834 11.730 7.850 1.00 84.19 68 SER A O 1
ATOM 499 N N . PRO A 1 69 ? 1.615 10.036 6.990 1.00 86.56 69 PRO A N 1
ATOM 500 C CA . PRO A 1 69 ? 2.766 9.203 6.672 1.00 86.56 69 PRO A CA 1
ATOM 501 C C . PRO A 1 69 ? 3.681 9.906 5.669 1.00 86.56 69 PRO A C 1
ATOM 503 O O . PRO A 1 69 ? 3.242 10.665 4.806 1.00 86.56 69 PRO A O 1
ATOM 506 N N . LYS A 1 70 ? 4.978 9.613 5.750 1.00 86.31 70 LYS A N 1
ATOM 507 C CA . LYS A 1 70 ? 5.951 10.097 4.767 1.00 86.31 70 LYS A CA 1
ATOM 508 C C . LYS A 1 70 ? 6.211 9.018 3.739 1.00 86.31 70 LYS A C 1
ATOM 510 O O . LYS A 1 70 ? 6.582 7.896 4.106 1.00 86.31 70 LYS A O 1
ATOM 515 N N . LEU A 1 71 ? 6.102 9.397 2.467 1.00 87.69 71 LEU A N 1
ATOM 516 C CA . LEU A 1 71 ? 6.545 8.563 1.361 1.00 87.69 71 LEU A CA 1
ATOM 517 C C . LEU A 1 71 ? 7.995 8.129 1.620 1.00 87.69 71 LEU A C 1
ATOM 519 O O . LEU A 1 71 ? 8.882 8.951 1.841 1.00 87.69 71 LEU A O 1
ATOM 523 N N . SER A 1 72 ? 8.207 6.821 1.678 1.00 86.12 72 SER A N 1
ATOM 524 C CA . SER A 1 72 ? 9.456 6.221 2.133 1.00 86.12 72 SER A CA 1
ATOM 525 C C . SER A 1 72 ? 9.703 4.898 1.408 1.00 86.12 72 SER A C 1
ATOM 527 O O . SER A 1 72 ? 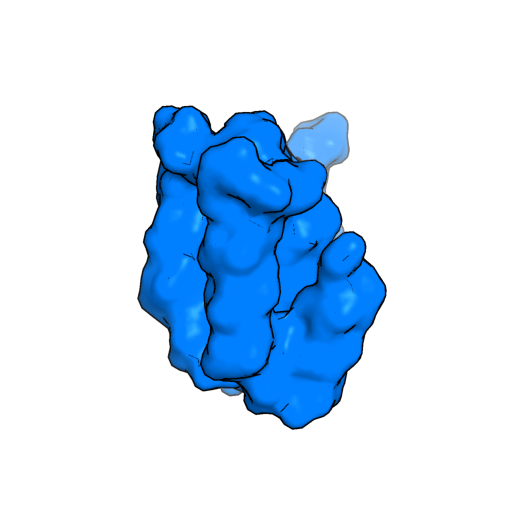8.744 4.259 0.955 1.00 86.12 72 SER A O 1
ATOM 529 N N . PRO A 1 73 ? 10.968 4.452 1.293 1.00 85.44 73 PRO A N 1
ATOM 530 C CA . PRO A 1 73 ? 11.301 3.225 0.574 1.00 85.44 73 PRO A CA 1
ATOM 531 C C . PRO A 1 73 ? 10.506 1.986 1.021 1.00 85.44 73 PRO A C 1
ATOM 533 O O . PRO A 1 73 ? 10.118 1.210 0.148 1.00 8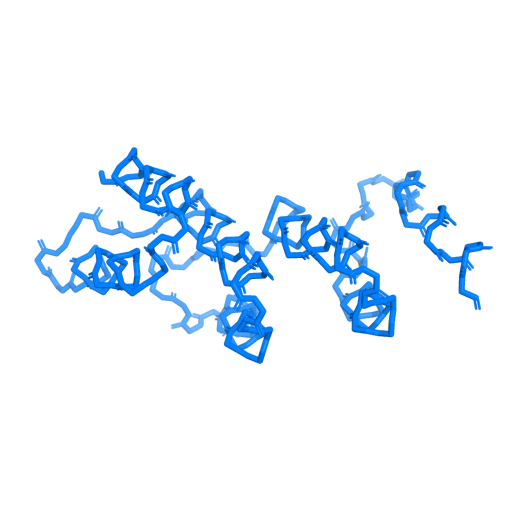5.44 73 PRO A O 1
ATOM 536 N N . PRO A 1 74 ? 10.216 1.766 2.324 1.00 84.31 74 PRO A N 1
ATOM 537 C CA . PRO A 1 74 ? 9.442 0.605 2.767 1.00 84.31 74 PRO A CA 1
ATOM 538 C C . PRO A 1 74 ? 8.023 0.529 2.186 1.00 84.31 74 PRO A C 1
ATOM 540 O O . PRO A 1 74 ? 7.571 -0.568 1.862 1.00 84.31 74 PRO A O 1
ATOM 543 N N . LEU A 1 75 ? 7.349 1.672 1.9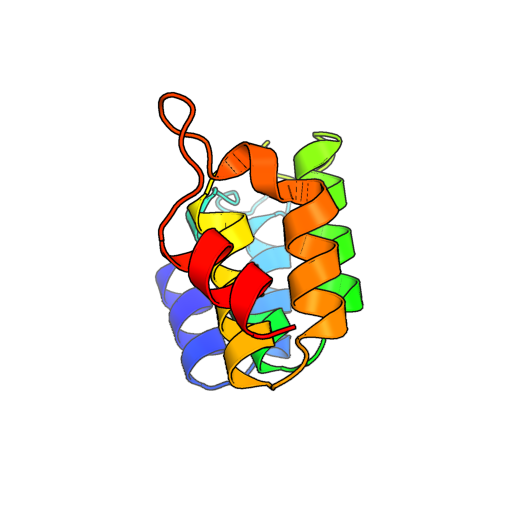99 1.00 88.31 75 LEU A N 1
ATOM 544 C CA . LEU A 1 75 ? 5.995 1.742 1.429 1.00 88.31 75 LEU A CA 1
ATOM 545 C C . LEU A 1 75 ? 5.986 1.240 -0.016 1.00 88.31 75 LEU A C 1
ATOM 547 O O . LEU A 1 75 ? 5.241 0.329 -0.374 1.00 88.31 75 LEU A O 1
ATOM 551 N N . VAL A 1 76 ? 6.876 1.805 -0.833 1.00 89.69 76 VAL A N 1
ATOM 552 C CA . VAL A 1 76 ? 6.983 1.468 -2.256 1.00 89.69 76 VAL A CA 1
ATOM 553 C C . VAL A 1 76 ? 7.521 0.044 -2.429 1.00 89.69 76 VAL A C 1
ATOM 555 O O . VAL A 1 76 ? 7.054 -0.687 -3.298 1.00 89.69 76 VAL A O 1
ATOM 558 N N . ARG A 1 77 ? 8.466 -0.390 -1.578 1.00 86.69 77 ARG A N 1
ATOM 559 C CA . ARG A 1 77 ? 9.064 -1.735 -1.627 1.00 86.69 77 ARG A CA 1
ATOM 560 C C . ARG A 1 77 ? 8.038 -2.839 -1.390 1.00 86.69 77 ARG A C 1
ATOM 562 O O . ARG A 1 77 ? 8.108 -3.851 -2.078 1.00 86.69 77 ARG A O 1
ATOM 569 N N . GLY A 1 78 ? 7.121 -2.661 -0.435 1.00 85.75 78 GLY A N 1
ATOM 570 C CA . GLY A 1 78 ? 6.099 -3.664 -0.123 1.00 85.75 78 GLY A CA 1
ATOM 571 C C . GLY A 1 78 ? 5.230 -3.986 -1.339 1.00 85.75 78 GLY A C 1
ATOM 572 O O . GLY A 1 78 ? 5.129 -5.144 -1.742 1.00 85.75 78 GLY A O 1
ATOM 573 N N . LEU A 1 79 ? 4.695 -2.944 -1.982 1.00 89.81 79 LEU A N 1
ATOM 574 C CA . LEU A 1 79 ? 3.902 -3.096 -3.201 1.00 89.81 79 LEU A CA 1
ATOM 575 C C . LEU A 1 79 ? 4.752 -3.615 -4.369 1.00 89.81 79 LEU A C 1
ATOM 577 O O . LEU A 1 79 ? 4.339 -4.532 -5.075 1.00 89.81 79 LEU A O 1
ATOM 581 N N . LEU A 1 80 ? 5.967 -3.093 -4.546 1.00 88.56 80 LEU A N 1
ATOM 582 C CA . LEU A 1 80 ? 6.866 -3.534 -5.610 1.00 88.56 80 LEU A CA 1
ATOM 583 C C . LEU A 1 80 ? 7.169 -5.038 -5.526 1.00 88.56 80 LEU A C 1
ATOM 585 O O . LEU A 1 80 ? 7.090 -5.724 -6.541 1.00 88.56 80 LEU A O 1
ATOM 589 N N . ASN A 1 81 ? 7.470 -5.561 -4.333 1.00 86.12 81 ASN A N 1
ATOM 590 C CA . ASN A 1 81 ? 7.755 -6.984 -4.147 1.00 86.12 81 ASN A CA 1
ATOM 591 C C . ASN A 1 81 ? 6.546 -7.852 -4.520 1.00 86.12 81 ASN A C 1
ATOM 593 O O . ASN A 1 81 ? 6.688 -8.792 -5.296 1.00 86.12 81 ASN A O 1
ATOM 597 N N . SER A 1 82 ? 5.352 -7.471 -4.058 1.00 87.25 82 SER A N 1
ATOM 598 C CA . SER A 1 82 ? 4.115 -8.201 -4.366 1.00 87.25 82 SER A CA 1
ATOM 599 C C . SER A 1 82 ? 3.786 -8.243 -5.869 1.00 87.25 82 SER A C 1
ATOM 601 O O . SER A 1 82 ? 3.244 -9.238 -6.357 1.00 87.25 82 SER A O 1
ATOM 603 N N . LEU A 1 83 ? 4.138 -7.186 -6.620 1.00 88.44 83 LEU A N 1
ATOM 604 C CA . LEU A 1 83 ? 3.968 -7.103 -8.076 1.00 88.44 83 LEU A CA 1
ATOM 605 C C . LEU A 1 83 ? 4.985 -7.972 -8.821 1.00 88.44 83 LEU A C 1
ATOM 607 O O . LEU A 1 83 ? 4.629 -8.638 -9.791 1.00 88.44 83 LEU A O 1
ATOM 611 N N . ILE A 1 84 ? 6.237 -8.006 -8.356 1.00 86.62 84 ILE A N 1
ATOM 612 C CA . ILE A 1 84 ? 7.273 -8.889 -8.912 1.00 86.62 84 ILE A CA 1
ATOM 613 C C . ILE A 1 84 ? 6.893 -10.353 -8.690 1.00 86.62 84 ILE A C 1
ATOM 615 O O . ILE A 1 84 ? 6.949 -11.145 -9.627 1.00 86.62 84 ILE A O 1
ATOM 619 N N . GLU A 1 85 ? 6.471 -10.706 -7.475 1.00 85.25 85 GLU A N 1
ATOM 620 C CA . GLU A 1 85 ? 6.009 -12.056 -7.130 1.00 85.25 85 GLU A CA 1
ATOM 621 C C . GLU A 1 85 ? 4.752 -12.450 -7.924 1.00 85.25 85 GLU A C 1
ATOM 623 O O . GLU A 1 85 ? 4.518 -13.629 -8.176 1.00 85.25 85 GLU A O 1
ATOM 628 N N . ALA A 1 86 ? 3.969 -11.469 -8.386 1.00 84.62 86 ALA A N 1
ATOM 629 C CA . ALA A 1 86 ? 2.865 -11.672 -9.324 1.00 84.62 86 ALA A CA 1
ATOM 630 C C . ALA A 1 86 ? 3.274 -11.958 -10.764 1.00 84.62 86 ALA A C 1
ATOM 632 O O . ALA A 1 86 ? 2.435 -12.401 -11.546 1.00 84.62 86 ALA A O 1
ATOM 633 N N . GLY A 1 87 ? 4.499 -11.599 -11.143 1.00 85.62 87 GLY A N 1
ATOM 634 C CA . GLY A 1 87 ? 4.882 -11.450 -12.542 1.00 85.62 87 GLY A CA 1
ATOM 635 C C . GLY A 1 87 ? 4.257 -10.233 -13.239 1.00 85.62 87 GLY A C 1
ATOM 636 O O . GLY A 1 87 ? 4.387 -10.109 -14.455 1.00 85.62 87 GLY A O 1
ATOM 637 N N . ASP A 1 88 ? 3.616 -9.305 -12.515 1.00 87.94 88 ASP A N 1
ATOM 638 C CA . ASP A 1 88 ? 3.054 -8.068 -13.084 1.00 87.94 88 ASP A CA 1
ATOM 639 C C . ASP A 1 88 ? 4.153 -7.004 -13.238 1.00 87.94 88 ASP A C 1
ATOM 641 O O . ASP A 1 88 ? 4.172 -5.948 -12.596 1.00 87.94 88 ASP A O 1
ATOM 645 N N . LEU A 1 89 ? 5.116 -7.315 -14.108 1.00 85.94 89 LEU A N 1
ATOM 646 C CA . LEU A 1 89 ? 6.270 -6.460 -14.384 1.00 85.94 89 LEU A CA 1
ATOM 647 C C . LEU A 1 89 ? 5.854 -5.121 -15.001 1.00 85.94 89 LEU A C 1
ATOM 649 O O . LEU A 1 89 ? 6.518 -4.110 -14.787 1.00 85.94 89 LEU A O 1
ATOM 653 N N . ARG A 1 90 ? 4.727 -5.083 -15.724 1.00 88.00 90 ARG A N 1
ATOM 654 C CA . ARG A 1 90 ? 4.205 -3.849 -16.320 1.00 88.00 90 ARG A CA 1
ATOM 655 C C . ARG A 1 90 ? 3.835 -2.840 -15.236 1.00 88.00 90 ARG A C 1
ATOM 657 O O . ARG A 1 90 ? 4.283 -1.694 -15.300 1.00 88.00 90 ARG A O 1
ATOM 664 N N . ARG A 1 91 ? 3.039 -3.246 -14.240 1.00 89.06 91 ARG A N 1
ATOM 665 C CA . ARG A 1 91 ? 2.685 -2.357 -13.126 1.00 89.06 91 ARG A CA 1
ATOM 666 C C . ARG A 1 91 ? 3.871 -2.106 -12.196 1.00 89.06 91 ARG A C 1
ATOM 668 O O . ARG A 1 91 ? 4.012 -0.980 -11.725 1.00 89.06 91 ARG A O 1
ATOM 675 N N . ALA A 1 92 ? 4.755 -3.086 -11.991 1.00 88.50 92 ALA A N 1
ATOM 676 C CA . ALA A 1 92 ? 5.993 -2.894 -11.227 1.00 88.50 92 ALA A CA 1
ATOM 677 C C . ALA A 1 92 ? 6.888 -1.802 -11.843 1.00 88.50 92 ALA A C 1
ATOM 679 O O . ALA A 1 92 ? 7.356 -0.909 -11.135 1.00 88.50 92 ALA A O 1
ATOM 680 N N . ASN A 1 93 ? 7.060 -1.8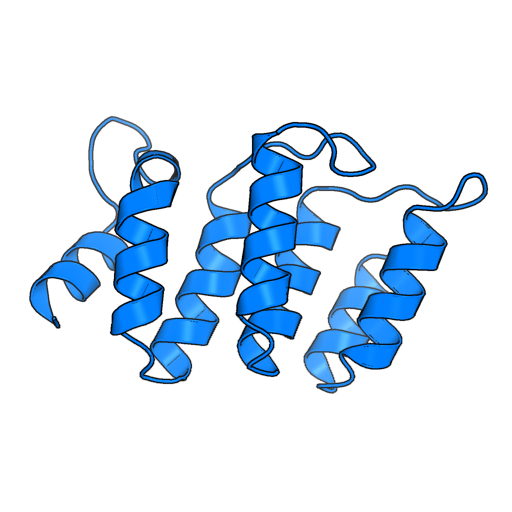16 -13.167 1.00 85.38 93 ASN A N 1
ATOM 681 C CA . ASN A 1 93 ? 7.815 -0.794 -13.891 1.00 85.38 93 ASN A CA 1
ATOM 682 C C . ASN A 1 93 ? 7.134 0.577 -13.818 1.00 85.38 93 ASN A C 1
ATOM 684 O O . ASN A 1 93 ? 7.815 1.578 -13.618 1.00 85.38 93 ASN A O 1
ATOM 688 N N . GLY A 1 94 ? 5.801 0.638 -13.906 1.00 88.19 94 GLY A N 1
ATOM 689 C CA . GLY A 1 94 ? 5.053 1.884 -13.696 1.00 88.19 94 GLY A CA 1
ATOM 690 C C . GLY A 1 94 ? 5.238 2.458 -12.286 1.00 88.19 94 GLY A C 1
ATOM 691 O O . GLY A 1 94 ? 5.473 3.657 -12.128 1.00 88.19 94 GLY A O 1
ATOM 692 N N . LEU A 1 95 ? 5.208 1.597 -11.263 1.00 89.19 95 LEU A N 1
ATOM 693 C CA . LEU A 1 95 ? 5.457 1.982 -9.874 1.00 89.19 95 LEU A CA 1
ATOM 694 C C . LEU A 1 95 ? 6.874 2.547 -9.695 1.00 89.19 95 LEU A C 1
ATOM 696 O O . LEU A 1 95 ? 7.045 3.575 -9.045 1.00 89.19 95 LEU A O 1
ATOM 700 N N . LEU A 1 96 ? 7.879 1.910 -10.302 1.00 85.62 96 LEU A N 1
ATOM 701 C CA . LEU A 1 96 ? 9.264 2.387 -10.291 1.00 85.62 96 LEU A CA 1
ATOM 702 C C . LEU A 1 96 ? 9.464 3.674 -11.090 1.00 85.62 96 LEU A C 1
ATOM 704 O O . LEU A 1 96 ? 10.218 4.535 -10.656 1.00 85.62 96 LEU A O 1
ATOM 708 N N . ALA A 1 97 ? 8.790 3.846 -12.224 1.00 85.50 97 ALA A N 1
ATOM 709 C CA . ALA A 1 97 ? 8.877 5.082 -12.995 1.00 85.50 97 ALA A CA 1
ATOM 710 C C . ALA A 1 97 ? 8.352 6.283 -12.192 1.00 85.50 97 ALA A C 1
ATOM 712 O O . ALA A 1 97 ? 8.925 7.367 -12.257 1.00 85.50 97 ALA A O 1
ATOM 713 N N . ARG A 1 98 ? 7.289 6.078 -11.402 1.00 87.31 98 ARG A N 1
ATOM 714 C CA . ARG A 1 98 ? 6.665 7.136 -10.600 1.00 87.31 98 ARG A CA 1
ATOM 715 C C . ARG A 1 98 ? 7.354 7.365 -9.256 1.00 87.31 98 ARG A C 1
ATOM 717 O O . ARG A 1 98 ? 7.638 8.502 -8.908 1.00 87.31 98 ARG A O 1
ATOM 724 N N . TYR A 1 99 ? 7.642 6.299 -8.511 1.00 87.81 99 TYR A N 1
ATOM 725 C CA . TYR A 1 99 ? 8.157 6.369 -7.137 1.00 87.81 99 TYR A CA 1
ATOM 726 C C . TYR A 1 99 ? 9.611 5.898 -7.000 1.00 87.81 99 TYR A C 1
ATOM 728 O O . TYR A 1 99 ? 10.131 5.773 -5.894 1.00 87.81 99 TYR A O 1
ATOM 736 N N . GLY A 1 100 ? 10.312 5.654 -8.110 1.00 79.81 100 GLY A N 1
ATOM 737 C CA . GLY A 1 100 ? 11.703 5.190 -8.119 1.00 79.81 100 GLY A CA 1
ATOM 738 C C . GLY A 1 100 ? 12.686 6.162 -7.471 1.00 79.81 100 GLY A C 1
ATOM 739 O O . GLY A 1 100 ? 13.690 5.736 -6.897 1.00 79.81 100 GLY A O 1
ATOM 740 N N . PHE A 1 101 ? 12.375 7.461 -7.493 1.00 82.12 101 PHE A N 1
ATOM 741 C CA . PHE A 1 101 ? 13.160 8.494 -6.813 1.00 82.12 101 PHE A CA 1
ATOM 742 C C . PHE A 1 101 ? 13.262 8.238 -5.301 1.00 82.12 101 PHE A C 1
ATOM 744 O O . PHE A 1 101 ? 14.277 8.561 -4.696 1.00 82.12 101 PHE A O 1
ATOM 751 N N . VAL A 1 102 ? 12.263 7.577 -4.704 1.00 83.25 102 VAL A N 1
ATOM 752 C CA . VAL A 1 102 ? 12.244 7.235 -3.275 1.00 83.25 102 VAL A CA 1
ATOM 753 C C . VAL A 1 102 ? 13.362 6.248 -2.924 1.00 83.25 102 VAL A C 1
ATOM 755 O O . VAL A 1 102 ? 13.849 6.251 -1.802 1.00 83.25 102 VAL A O 1
ATOM 758 N N . PHE A 1 103 ? 13.816 5.425 -3.875 1.00 75.38 103 PHE A N 1
ATOM 759 C CA . PHE A 1 103 ? 14.914 4.473 -3.671 1.00 75.38 103 PHE A CA 1
ATOM 760 C C . PHE A 1 103 ? 16.311 5.066 -3.890 1.00 75.38 103 PHE A C 1
ATOM 762 O O . PHE A 1 103 ? 17.291 4.329 -3.783 1.00 75.38 103 PHE A O 1
ATOM 769 N N . HIS A 1 104 ? 16.417 6.356 -4.214 1.00 68.00 104 HIS A N 1
ATOM 770 C CA . HIS A 1 104 ? 17.701 7.026 -4.389 1.00 68.00 104 HIS A CA 1
ATOM 771 C C . HIS A 1 104 ? 18.204 7.552 -3.041 1.00 68.00 104 HIS A C 1
ATOM 773 O O . HIS A 1 104 ? 18.145 8.746 -2.759 1.00 68.00 104 HIS A O 1
ATOM 779 N N . GLU A 1 105 ? 18.745 6.667 -2.207 1.00 54.62 105 GLU A N 1
ATOM 780 C CA . GLU A 1 105 ? 19.613 7.099 -1.110 1.00 54.62 105 GLU A CA 1
ATOM 781 C C . GLU A 1 105 ? 21.024 7.318 -1.674 1.00 54.62 105 GLU A C 1
ATOM 783 O O . GLU A 1 105 ? 21.686 6.387 -2.126 1.00 54.62 105 GLU A O 1
ATOM 788 N N . GLY A 1 106 ? 21.474 8.575 -1.721 1.00 55.16 106 GLY A N 1
ATOM 789 C CA . 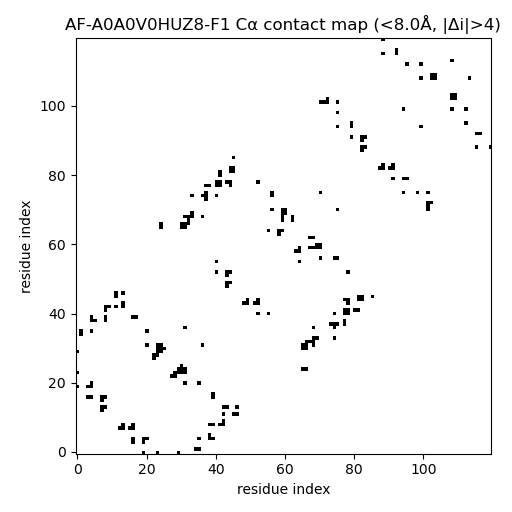GLY A 1 106 ? 22.831 8.915 -2.167 1.00 55.16 106 GLY A CA 1
ATOM 790 C C . GLY A 1 106 ? 23.072 8.887 -3.684 1.00 55.16 106 GLY A C 1
ATOM 791 O O . GLY A 1 106 ? 24.224 8.844 -4.102 1.00 55.16 106 GLY A O 1
ATOM 792 N N . GLY A 1 107 ? 22.020 8.931 -4.511 1.00 53.19 107 GLY A N 1
ATOM 793 C CA . GLY A 1 107 ? 22.144 9.103 -5.969 1.00 53.19 107 GLY A CA 1
ATOM 794 C C . GLY A 1 107 ? 22.296 7.818 -6.791 1.00 53.19 107 GLY A C 1
ATOM 795 O O . GLY A 1 107 ? 22.468 7.907 -8.004 1.00 53.19 107 GLY A O 1
ATOM 796 N N . TYR A 1 108 ? 22.178 6.636 -6.175 1.00 51.25 108 TYR A N 1
ATOM 797 C CA . TYR A 1 108 ? 22.257 5.352 -6.877 1.00 51.25 108 TYR A CA 1
ATOM 798 C C . TYR A 1 108 ? 20.933 4.580 -6.770 1.00 51.25 108 TYR A C 1
ATOM 800 O O . TYR A 1 108 ? 20.432 4.387 -5.660 1.00 51.25 108 TYR A O 1
ATOM 808 N N . PRO A 1 109 ? 20.359 4.100 -7.891 1.00 58.59 109 PRO A N 1
ATOM 809 C CA . PRO A 1 109 ? 19.217 3.195 -7.847 1.00 58.59 109 PRO A CA 1
ATOM 810 C C . PRO A 1 109 ? 19.593 1.903 -7.111 1.00 58.59 109 PRO A C 1
ATOM 812 O O . PRO A 1 109 ? 20.649 1.322 -7.368 1.00 58.59 109 PRO A O 1
ATOM 815 N N . SER A 1 110 ? 18.730 1.419 -6.213 1.00 62.09 110 SER A N 1
ATOM 816 C CA . SER A 1 110 ? 18.987 0.144 -5.529 1.00 62.09 110 SER A CA 1
ATOM 817 C C . SER A 1 110 ? 19.106 -1.019 -6.528 1.00 62.09 110 SER A C 1
ATOM 819 O O . SER A 1 110 ? 18.474 -1.006 -7.585 1.00 62.09 110 SER A O 1
ATOM 821 N N . VAL A 1 111 ? 19.865 -2.064 -6.175 1.00 67.81 111 VAL A N 1
ATOM 822 C CA . VAL A 1 111 ? 20.068 -3.276 -7.003 1.00 67.81 111 VAL A CA 1
ATOM 823 C C . VAL A 1 111 ? 18.740 -3.881 -7.488 1.00 67.81 111 VAL A C 1
ATOM 825 O O . VAL A 1 111 ? 18.658 -4.403 -8.597 1.00 67.81 111 VAL A O 1
ATOM 828 N N . LEU A 1 112 ? 17.674 -3.756 -6.688 1.00 65.69 112 LEU A N 1
ATOM 829 C CA . LEU A 1 112 ? 16.321 -4.183 -7.049 1.00 65.69 112 LEU A CA 1
ATOM 830 C C . LEU A 1 112 ? 15.788 -3.440 -8.288 1.00 65.69 112 LEU A C 1
ATOM 832 O O . LEU A 1 112 ? 15.218 -4.071 -9.172 1.00 65.69 112 LEU A O 1
ATOM 836 N N . VAL A 1 113 ? 16.003 -2.122 -8.364 1.00 65.44 113 VAL A N 1
ATOM 837 C CA . VAL A 1 113 ? 15.570 -1.268 -9.483 1.00 65.44 113 VAL A CA 1
ATOM 838 C C . VAL A 1 113 ? 16.344 -1.625 -10.751 1.00 65.44 113 VAL A C 1
ATOM 840 O O . VAL A 1 113 ? 15.735 -1.814 -11.798 1.00 65.44 113 VAL A O 1
ATOM 843 N N . TYR A 1 114 ? 17.666 -1.806 -10.650 1.00 66.94 114 TYR A N 1
ATOM 844 C CA . TYR A 1 114 ? 18.497 -2.241 -11.781 1.00 66.94 114 TYR A CA 1
ATOM 845 C C . TYR A 1 114 ? 18.087 -3.616 -12.320 1.00 66.94 114 TYR A C 1
ATOM 847 O O . TYR A 1 114 ? 17.928 -3.782 -13.527 1.00 66.94 114 TYR A O 1
ATOM 855 N N . ASN A 1 115 ? 17.865 -4.596 -11.440 1.00 66.00 115 ASN A N 1
ATOM 856 C CA . ASN A 1 115 ? 17.465 -5.944 -11.851 1.00 66.00 115 ASN A CA 1
ATOM 857 C C . ASN A 1 115 ? 16.087 -5.978 -12.526 1.00 66.00 115 ASN A C 1
ATOM 859 O O . ASN A 1 115 ? 15.858 -6.824 -13.386 1.00 66.00 115 ASN A O 1
ATOM 863 N N . LEU A 1 116 ? 15.177 -5.080 -12.143 1.00 65.69 116 LEU A N 1
ATOM 864 C CA . LEU A 1 116 ? 13.872 -4.919 -12.787 1.00 65.69 116 LEU A CA 1
ATOM 865 C C . LEU A 1 116 ? 13.983 -4.254 -14.156 1.00 65.69 116 LEU A C 1
ATOM 867 O O . LEU A 1 116 ? 13.405 -4.762 -15.112 1.00 65.69 116 LEU A O 1
ATOM 871 N N . LEU A 1 117 ? 14.773 -3.182 -14.266 1.00 64.81 117 LEU A N 1
ATOM 872 C CA . LEU A 1 117 ? 15.031 -2.510 -15.542 1.00 64.81 117 LEU A CA 1
ATOM 873 C C . LEU A 1 117 ? 15.698 -3.436 -16.568 1.00 64.81 117 LEU A C 1
ATOM 875 O O . LEU A 1 117 ? 15.452 -3.285 -17.756 1.00 64.81 117 LEU A O 1
ATOM 879 N N . MET A 1 118 ? 16.513 -4.401 -16.125 1.00 65.75 118 MET A N 1
ATOM 880 C CA . MET A 1 118 ? 17.141 -5.387 -17.016 1.00 65.75 118 MET A CA 1
ATOM 881 C C . MET A 1 118 ? 16.256 -6.599 -17.354 1.00 65.75 118 MET A C 1
ATOM 883 O O . MET A 1 118 ? 16.614 -7.369 -18.242 1.00 65.75 118 MET A O 1
ATOM 887 N N . LYS A 1 119 ? 15.146 -6.818 -16.634 1.00 58.19 119 LYS A N 1
ATOM 888 C CA . LYS A 1 119 ? 14.222 -7.952 -16.849 1.00 58.19 119 LYS A CA 1
ATOM 889 C C . LYS A 1 119 ? 12.955 -7.586 -17.638 1.00 58.19 119 LYS A C 1
ATOM 891 O O . LYS A 1 119 ? 12.164 -8.489 -17.909 1.00 58.19 119 LYS A O 1
ATOM 896 N N . GLY A 1 120 ? 12.742 -6.304 -17.942 1.00 50.44 120 GLY A N 1
ATOM 897 C CA . GLY A 1 120 ? 11.684 -5.820 -18.841 1.00 50.44 120 GLY A CA 1
ATOM 898 C C . GLY A 1 120 ? 12.165 -5.739 -20.280 1.00 50.44 120 GLY A C 1
ATOM 899 O O . GLY A 1 120 ? 11.312 -5.947 -21.168 1.00 50.44 120 GLY A O 1
#